Protein AF-A0A432WYL3-F1 (afdb_monomer_lite)

Foldseek 3Di:
DLVVLLVVLVVLLVCLQLLNLLLVLCVPQQVDDNVRSNCVSCVPDDPVCRVVLSVLLCVLSVVLNVCSPVDCLVVDPLSVVLSVQLSVLLSVLSSVLSSVLNNCVRDPDDRDPCSVVSSNVSSVVSNVVSNVRSVVSSVVVVVCCVPPVVD

Organism: NCBI:txid1048642

Sequence (151 aa):
M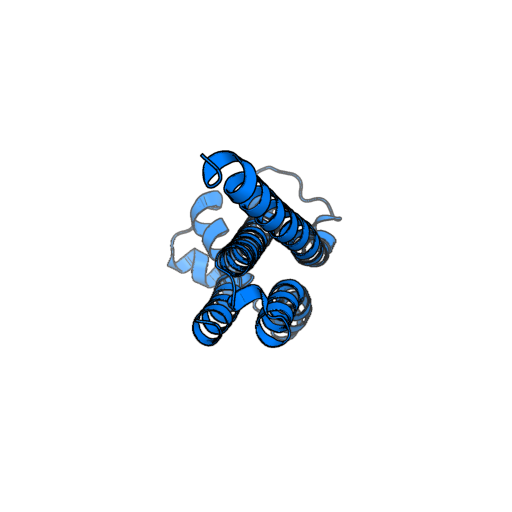KKAFIIICIASFILLYEDLNHFFVLLVVGGFEVEQATQTAFSNSSVDSALFIGAFRLIPFVLLISCAAYTRLFESLKGRFSLYISLLVSILVIFSGYWSITAPLYTAEQISSTSALSYIFVPIGALFLSVCAGVGSYLLFKVYERVFKRA

Secondary structure (DSSP, 8-state):
-HHHHHHHHHHHHHHT-HHHHHHHHHHHTS---HHHHHHHHHTT--HHHHHHHHHHHHHHHHHHHHHHHHSSGGGSHHHHHHHHHHHHHHHHHHHHHHHHHHGGGGSSS---TTHHHHHHHHHHHHHHHHHHHHHHHHHHHHHHHHHHS--

pLDDT: mean 86.42, std 9.34, range [44.16, 96.62]

Radius of gyration: 18.13 Å; chains: 1; bounding box: 48×36×47 Å

Structure (mmCIF, N/CA/C/O backbone):
data_AF-A0A432WYL3-F1
#
_entry.id   AF-A0A432WYL3-F1
#
loop_
_atom_site.group_PDB
_atom_site.id
_atom_site.type_symbol
_atom_site.label_atom_id
_atom_site.label_alt_id
_atom_site.label_comp_id
_atom_site.label_asym_id
_atom_site.label_entity_id
_atom_site.label_seq_id
_atom_site.pdbx_PDB_ins_code
_atom_site.Cartn_x
_atom_site.Cartn_y
_atom_site.Cartn_z
_atom_site.occupancy
_atom_site.B_iso_or_equiv
_atom_site.auth_seq_id
_atom_site.auth_comp_id
_atom_site.auth_asym_id
_atom_site.auth_atom_id
_atom_site.pdbx_PDB_model_num
ATOM 1 N N . MET A 1 1 ? -16.695 -8.593 9.019 1.00 74.12 1 MET A N 1
ATOM 2 C CA . MET A 1 1 ? -15.907 -7.383 8.680 1.00 74.12 1 MET A CA 1
ATOM 3 C C . MET A 1 1 ? -14.402 -7.566 8.842 1.00 74.12 1 MET A C 1
ATOM 5 O O . MET A 1 1 ? -13.719 -7.381 7.851 1.00 74.12 1 MET A O 1
ATOM 9 N N . LYS A 1 2 ? -13.875 -7.981 10.011 1.00 84.75 2 LYS A N 1
ATOM 10 C CA . LYS A 1 2 ? -12.422 -8.227 10.191 1.00 84.75 2 LYS A CA 1
ATOM 11 C C . LYS A 1 2 ? -11.823 -9.147 9.113 1.00 84.75 2 LYS A C 1
ATOM 13 O O . LYS A 1 2 ? -10.844 -8.785 8.481 1.00 84.75 2 LYS A O 1
ATOM 18 N N . LYS A 1 3 ? -12.475 -10.287 8.837 1.00 88.06 3 LYS A N 1
ATOM 19 C CA . LYS A 1 3 ? -12.069 -11.221 7.768 1.00 88.06 3 LYS A CA 1
ATOM 20 C C . LYS A 1 3 ? -12.022 -10.561 6.383 1.00 88.06 3 LYS A C 1
ATOM 22 O O . LYS A 1 3 ? -11.061 -10.761 5.660 1.00 88.06 3 LYS A O 1
ATOM 27 N N . ALA A 1 4 ? -13.022 -9.741 6.048 1.00 89.62 4 ALA A N 1
ATOM 28 C CA . ALA A 1 4 ? -13.062 -9.023 4.773 1.00 89.62 4 ALA A CA 1
ATOM 29 C C . ALA A 1 4 ? -11.902 -8.025 4.653 1.00 89.62 4 ALA A C 1
ATOM 31 O O . ALA A 1 4 ? -11.242 -7.998 3.628 1.00 89.62 4 ALA A O 1
ATOM 32 N N . PHE A 1 5 ? -11.593 -7.276 5.714 1.00 92.38 5 PHE A N 1
ATOM 33 C CA . PHE A 1 5 ? -10.434 -6.379 5.726 1.00 92.38 5 PHE A CA 1
ATOM 34 C C . PHE A 1 5 ? -9.114 -7.127 5.526 1.00 92.38 5 PHE A C 1
ATOM 36 O O . PHE A 1 5 ? -8.297 -6.699 4.724 1.00 92.38 5 PHE A O 1
ATOM 43 N N . ILE A 1 6 ? -8.929 -8.269 6.196 1.00 93.12 6 ILE A N 1
ATOM 44 C CA . ILE A 1 6 ? -7.735 -9.108 6.012 1.00 93.12 6 ILE A CA 1
ATOM 45 C C . ILE A 1 6 ? -7.627 -9.582 4.557 1.00 93.12 6 ILE A C 1
ATOM 47 O O . ILE A 1 6 ? -6.555 -9.484 3.969 1.00 93.12 6 ILE A O 1
ATOM 51 N N . ILE A 1 7 ? -8.735 -10.038 3.963 1.00 93.25 7 ILE A N 1
ATOM 52 C CA . ILE A 1 7 ? -8.777 -10.438 2.550 1.00 93.25 7 ILE A CA 1
ATOM 53 C C . ILE A 1 7 ? -8.406 -9.261 1.643 1.00 93.25 7 ILE A C 1
ATOM 55 O O . ILE A 1 7 ? -7.615 -9.447 0.727 1.00 93.25 7 ILE A O 1
ATOM 59 N N . ILE A 1 8 ? -8.914 -8.054 1.914 1.00 94.25 8 ILE A N 1
ATOM 60 C CA . ILE A 1 8 ? -8.560 -6.856 1.141 1.00 94.25 8 ILE A CA 1
ATOM 61 C C . ILE A 1 8 ? -7.068 -6.542 1.299 1.00 94.25 8 ILE A C 1
ATOM 63 O O . ILE A 1 8 ? -6.420 -6.292 0.297 1.00 94.25 8 ILE A O 1
ATOM 67 N N . CYS A 1 9 ? -6.487 -6.619 2.501 1.00 93.38 9 CYS A N 1
ATOM 68 C CA . CYS A 1 9 ? -5.044 -6.422 2.682 1.00 93.38 9 CYS A CA 1
ATOM 69 C C . CYS A 1 9 ? -4.215 -7.412 1.851 1.00 93.38 9 CYS A C 1
ATOM 71 O O . CYS A 1 9 ? -3.246 -7.007 1.214 1.00 93.38 9 CYS A O 1
ATOM 73 N N . ILE A 1 10 ? -4.602 -8.692 1.839 1.00 92.50 10 ILE A N 1
ATOM 74 C CA . ILE A 1 10 ? -3.926 -9.730 1.046 1.00 92.50 10 ILE A CA 1
ATOM 75 C C . ILE A 1 10 ? -4.092 -9.450 -0.451 1.00 92.50 10 ILE A C 1
ATOM 77 O O . ILE A 1 10 ? -3.114 -9.480 -1.191 1.00 92.50 10 ILE A O 1
ATOM 81 N N . ALA A 1 11 ? -5.309 -9.132 -0.898 1.00 92.50 11 ALA A N 1
ATOM 82 C CA . ALA A 1 11 ? -5.582 -8.798 -2.291 1.00 92.50 11 ALA A CA 1
ATOM 83 C C . ALA A 1 11 ? -4.784 -7.565 -2.739 1.00 92.50 11 ALA A C 1
ATOM 85 O O . ALA A 1 11 ? -4.161 -7.594 -3.792 1.00 92.50 11 ALA A O 1
ATOM 86 N N . SER A 1 12 ? -4.734 -6.513 -1.920 1.00 92.19 12 SER A N 1
ATOM 87 C CA . SER A 1 12 ? -3.941 -5.313 -2.184 1.00 92.19 12 SER A CA 1
ATOM 88 C C . SER A 1 12 ? -2.450 -5.616 -2.271 1.00 92.19 12 SER A C 1
ATOM 90 O O . SER A 1 12 ? -1.789 -5.098 -3.161 1.00 92.19 12 SER A O 1
ATOM 92 N N . PHE A 1 13 ? -1.921 -6.465 -1.388 1.00 90.38 13 PHE A N 1
ATOM 93 C CA . PHE A 1 13 ? -0.526 -6.896 -1.459 1.00 90.38 13 PHE A CA 1
ATOM 94 C C . PHE A 1 13 ? -0.217 -7.612 -2.784 1.00 90.38 13 PHE A C 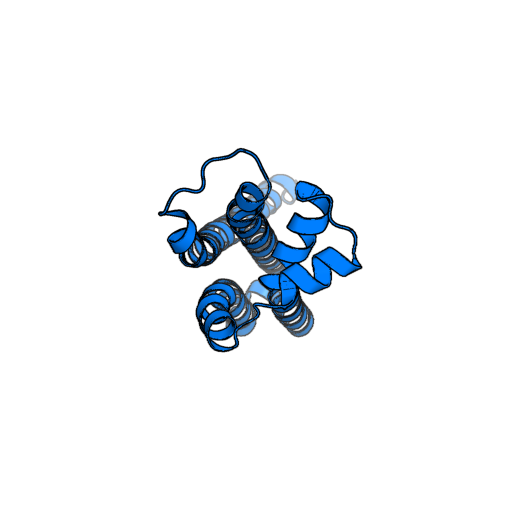1
ATOM 96 O O . PHE A 1 13 ? 0.779 -7.291 -3.425 1.00 90.38 13 PHE A O 1
ATOM 103 N N . ILE A 1 14 ? -1.095 -8.520 -3.225 1.00 87.94 14 ILE A N 1
ATOM 104 C CA . ILE A 1 14 ? -0.942 -9.243 -4.498 1.00 87.94 14 ILE A CA 1
ATOM 105 C C . ILE A 1 14 ? -1.061 -8.292 -5.697 1.00 87.94 14 ILE A C 1
ATOM 107 O O . ILE A 1 14 ? -0.281 -8.384 -6.636 1.00 87.94 14 ILE A O 1
ATOM 111 N N . LEU A 1 15 ? -2.022 -7.366 -5.679 1.00 86.25 15 LEU A N 1
ATOM 112 C CA . LEU A 1 15 ? -2.228 -6.409 -6.774 1.00 86.25 15 LEU A CA 1
ATOM 113 C C . LEU A 1 15 ? -1.084 -5.403 -6.898 1.00 86.25 15 LEU A C 1
ATOM 115 O O . LEU A 1 15 ? -0.778 -4.943 -7.993 1.00 86.25 15 LEU A O 1
ATOM 119 N N . LEU A 1 16 ? -0.437 -5.080 -5.783 1.00 85.06 16 LEU A N 1
ATOM 120 C CA . LEU A 1 16 ? 0.748 -4.233 -5.739 1.00 85.06 16 LEU A CA 1
ATOM 121 C C . LEU A 1 16 ? 2.025 -5.048 -5.924 1.00 85.06 16 LEU A C 1
ATOM 123 O O . LEU A 1 16 ? 3.059 -4.690 -5.364 1.00 85.06 16 LEU A O 1
ATOM 127 N N . TYR A 1 17 ? 1.968 -6.146 -6.675 1.00 83.19 17 TYR A N 1
ATOM 128 C CA . TYR A 1 17 ? 3.157 -6.870 -7.099 1.00 83.19 17 TYR A CA 1
ATOM 129 C C . TYR A 1 17 ? 3.992 -6.022 -8.070 1.00 83.19 17 TYR A C 1
ATOM 131 O O . TYR A 1 17 ? 3.483 -5.122 -8.737 1.00 83.19 17 TYR A O 1
ATOM 139 N N . GLU A 1 18 ? 5.307 -6.227 -8.077 1.00 77.50 18 GLU A N 1
ATOM 140 C CA . GLU A 1 18 ? 6.257 -5.343 -8.767 1.00 77.50 18 GLU A CA 1
ATOM 141 C C . GLU A 1 18 ? 6.037 -5.340 -10.266 1.00 77.50 18 GLU A C 1
ATOM 143 O O . GLU A 1 18 ? 5.802 -4.278 -10.842 1.00 77.50 18 GLU A O 1
ATOM 148 N N . ASP A 1 19 ? 5.970 -6.535 -10.835 1.00 82.44 19 ASP A N 1
ATOM 149 C CA . ASP A 1 19 ? 5.775 -6.747 -12.260 1.00 82.44 19 ASP A CA 1
ATOM 150 C C . ASP A 1 19 ? 4.417 -6.197 -12.727 1.00 82.44 19 ASP A C 1
ATOM 152 O O . ASP A 1 19 ? 4.304 -5.686 -13.836 1.00 82.44 19 ASP A O 1
ATOM 156 N N . LEU A 1 20 ? 3.388 -6.200 -11.865 1.00 84.69 20 LEU A N 1
ATOM 157 C CA . LEU A 1 20 ? 2.098 -5.573 -12.182 1.00 84.69 20 LEU A CA 1
ATOM 158 C C . LEU A 1 20 ? 2.212 -4.051 -12.282 1.00 84.69 20 LEU A C 1
ATOM 160 O O . LEU A 1 20 ? 1.639 -3.451 -13.189 1.00 84.69 20 LEU A O 1
ATOM 164 N N . ASN A 1 21 ? 2.951 -3.410 -11.375 1.00 86.50 21 ASN A N 1
ATOM 165 C CA . ASN A 1 21 ? 3.156 -1.967 -11.459 1.00 86.50 21 ASN A CA 1
ATOM 166 C C . ASN A 1 21 ? 4.016 -1.600 -12.677 1.00 86.50 21 ASN A C 1
ATOM 168 O O . ASN A 1 21 ? 3.688 -0.679 -13.421 1.00 86.50 21 ASN A O 1
ATOM 172 N N . HIS A 1 22 ? 5.072 -2.377 -12.929 1.00 87.38 22 HIS A N 1
ATOM 173 C CA . HIS A 1 22 ? 5.928 -2.212 -14.102 1.00 87.38 22 HIS A CA 1
ATOM 174 C C . HIS A 1 22 ? 5.149 -2.396 -15.411 1.00 87.38 22 HIS A C 1
ATOM 176 O O . HIS A 1 22 ? 5.293 -1.594 -16.332 1.00 87.38 22 HIS A O 1
ATOM 182 N N . PHE A 1 23 ? 4.247 -3.376 -15.460 1.00 88.88 23 PHE A N 1
ATOM 183 C CA . PHE A 1 23 ? 3.322 -3.581 -16.571 1.00 88.88 23 PHE A CA 1
ATOM 184 C C . PHE A 1 23 ? 2.455 -2.342 -16.840 1.00 88.88 23 PHE A C 1
ATOM 186 O O . PHE A 1 23 ? 2.363 -1.898 -17.985 1.00 88.88 23 PHE A O 1
ATOM 193 N N . PHE A 1 24 ? 1.863 -1.730 -15.807 1.00 88.88 24 PHE A N 1
ATOM 194 C CA . PHE A 1 24 ? 1.084 -0.501 -15.997 1.00 88.88 24 PHE A CA 1
ATOM 195 C C . PHE A 1 24 ? 1.940 0.673 -16.483 1.00 88.88 24 PHE A C 1
ATOM 197 O O . PHE A 1 24 ? 1.486 1.446 -17.325 1.00 88.88 24 PHE A O 1
ATOM 204 N N . VAL A 1 25 ? 3.177 0.795 -16.002 1.00 88.50 25 VAL A N 1
ATOM 205 C CA . VAL A 1 25 ? 4.113 1.821 -16.480 1.00 88.50 25 VAL A CA 1
ATOM 206 C C . VAL A 1 25 ? 4.455 1.620 -17.956 1.00 88.50 25 VAL A C 1
ATOM 208 O O . VAL A 1 25 ? 4.432 2.584 -18.717 1.00 88.50 25 VAL A O 1
ATOM 211 N N . LEU A 1 26 ? 4.710 0.387 -18.392 1.00 89.06 26 LEU A N 1
ATOM 212 C CA . LEU A 1 26 ? 4.976 0.068 -19.798 1.00 89.06 26 LEU A CA 1
ATOM 213 C C . LEU A 1 26 ? 3.806 0.451 -20.712 1.00 89.06 26 LEU A C 1
ATOM 215 O O . LEU A 1 26 ? 4.029 1.024 -21.778 1.00 89.06 26 LEU A O 1
ATOM 219 N N . LEU A 1 27 ? 2.570 0.194 -20.278 1.00 90.88 27 LEU A N 1
ATOM 220 C CA . LEU A 1 27 ? 1.370 0.568 -21.030 1.00 90.88 27 LEU A CA 1
ATOM 221 C C . LEU A 1 27 ? 1.158 2.086 -21.094 1.00 90.88 27 LEU A C 1
ATOM 223 O O . LEU A 1 27 ? 0.866 2.629 -22.155 1.00 90.88 27 LEU A O 1
ATOM 227 N N . VAL A 1 28 ? 1.259 2.772 -19.952 1.00 89.88 28 VAL A N 1
ATOM 228 C CA . VAL A 1 28 ? 0.843 4.180 -19.827 1.00 89.88 28 VAL A CA 1
ATOM 229 C C . VAL A 1 28 ? 1.960 5.151 -20.197 1.00 89.88 28 VAL A C 1
ATOM 231 O O . VAL A 1 28 ? 1.696 6.175 -20.819 1.00 89.88 28 VAL A O 1
ATOM 234 N N . VAL A 1 29 ? 3.193 4.856 -19.787 1.00 88.38 29 VAL A N 1
ATOM 235 C CA . VAL A 1 29 ? 4.363 5.725 -19.986 1.00 88.38 29 VAL A CA 1
ATOM 236 C C . VAL A 1 29 ? 5.191 5.244 -21.167 1.00 88.38 29 VAL A C 1
ATOM 238 O O . VAL A 1 29 ? 5.575 6.045 -22.011 1.00 88.38 29 VAL A O 1
ATOM 241 N N . GLY A 1 30 ? 5.449 3.937 -21.244 1.00 82.06 30 GLY A N 1
ATOM 242 C CA . GLY A 1 30 ? 6.278 3.361 -22.302 1.00 82.06 30 GLY A CA 1
ATOM 243 C C . GLY A 1 30 ? 5.593 3.279 -23.671 1.00 82.06 30 GLY A C 1
ATOM 244 O O . GLY A 1 30 ? 6.284 3.122 -24.672 1.00 82.06 30 GLY A O 1
ATOM 245 N N . GLY A 1 31 ? 4.258 3.361 -23.731 1.00 87.56 31 GLY A N 1
ATOM 246 C CA . GLY A 1 31 ? 3.491 3.235 -24.976 1.00 87.56 31 GLY A CA 1
ATOM 247 C C . GLY A 1 31 ? 3.530 1.835 -25.601 1.00 87.56 31 GLY A C 1
ATOM 248 O O . GLY A 1 31 ? 3.321 1.701 -26.805 1.00 87.56 31 GLY A O 1
ATOM 249 N N . PHE A 1 32 ? 3.822 0.801 -24.807 1.00 88.00 32 PHE A N 1
ATOM 250 C CA . PHE A 1 32 ? 3.906 -0.582 -25.277 1.00 88.00 32 PHE A CA 1
ATOM 251 C C . PHE A 1 32 ? 2.508 -1.146 -25.545 1.00 88.00 32 PHE A C 1
ATOM 253 O O . PHE A 1 32 ? 1.555 -0.869 -24.813 1.00 88.00 32 PHE A O 1
ATOM 260 N N . GLU A 1 33 ? 2.393 -2.010 -26.553 1.00 91.25 33 GLU A N 1
ATOM 261 C CA . GLU A 1 33 ? 1.201 -2.844 -26.713 1.00 91.25 33 GLU A CA 1
ATOM 262 C C . GLU A 1 33 ? 1.111 -3.881 -25.586 1.00 91.25 33 GLU A C 1
ATOM 264 O O . GLU A 1 33 ? 2.122 -4.277 -25.005 1.00 91.25 33 GLU A O 1
ATOM 269 N N . VAL A 1 34 ? -0.102 -4.361 -25.290 1.00 89.12 34 VAL A N 1
ATOM 270 C CA . VAL A 1 34 ? -0.364 -5.272 -24.159 1.00 89.12 34 VAL A CA 1
ATOM 271 C C . VAL A 1 34 ? 0.543 -6.500 -24.178 1.00 89.12 34 VAL A C 1
ATOM 273 O O . VAL A 1 34 ? 1.130 -6.836 -23.153 1.00 89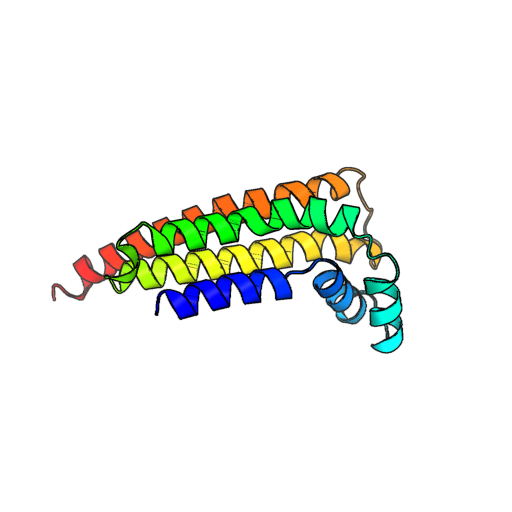.12 34 VAL A O 1
ATOM 276 N N . GLU A 1 35 ? 0.710 -7.134 -25.338 1.00 90.62 35 GLU A N 1
ATOM 277 C CA . GLU A 1 35 ? 1.546 -8.328 -25.477 1.00 90.62 35 GLU A CA 1
ATOM 278 C C . GLU A 1 35 ? 3.025 -8.033 -25.182 1.00 90.62 35 GLU A C 1
ATOM 280 O O . GLU A 1 35 ? 3.677 -8.761 -24.429 1.00 90.62 35 GLU A O 1
ATOM 285 N N . GLN A 1 36 ? 3.533 -6.912 -25.697 1.00 87.50 36 GLN A N 1
ATOM 286 C CA . GLN A 1 36 ? 4.912 -6.475 -25.482 1.00 87.50 36 GLN A CA 1
ATOM 287 C C . GLN A 1 36 ? 5.153 -6.062 -24.024 1.00 87.50 36 GLN A C 1
ATOM 289 O O . GLN A 1 36 ? 6.193 -6.390 -23.447 1.00 87.50 36 GLN A O 1
ATOM 294 N N . ALA A 1 37 ? 4.184 -5.384 -23.403 1.00 86.88 37 ALA A N 1
ATOM 295 C CA . ALA A 1 37 ? 4.235 -4.994 -22.000 1.00 86.88 37 ALA A CA 1
ATOM 296 C C . ALA A 1 37 ? 4.237 -6.222 -21.080 1.00 86.88 37 ALA A C 1
ATOM 298 O O . ALA A 1 37 ? 5.013 -6.268 -20.129 1.00 86.88 37 ALA A O 1
ATOM 299 N N . THR A 1 38 ? 3.421 -7.242 -21.370 1.00 87.38 38 THR A N 1
ATOM 300 C CA . THR A 1 38 ? 3.418 -8.494 -20.602 1.00 87.38 38 THR A CA 1
ATOM 301 C C . THR A 1 38 ? 4.750 -9.225 -20.732 1.00 87.38 38 THR A C 1
ATOM 303 O O . THR A 1 38 ? 5.322 -9.632 -19.724 1.00 87.38 38 THR A O 1
ATOM 306 N N . GLN A 1 39 ? 5.290 -9.364 -21.943 1.00 88.12 39 GLN A N 1
ATOM 307 C CA . GLN A 1 39 ? 6.590 -10.014 -22.110 1.00 88.12 39 GLN A CA 1
ATOM 308 C C . GLN A 1 39 ? 7.687 -9.260 -21.352 1.00 88.12 39 GLN A C 1
ATOM 310 O O . GLN A 1 39 ? 8.439 -9.875 -20.609 1.00 88.12 39 GLN A O 1
ATOM 315 N N . THR A 1 40 ? 7.725 -7.933 -21.462 1.00 85.38 40 THR A N 1
ATOM 316 C CA . THR A 1 40 ? 8.789 -7.116 -20.861 1.00 85.38 40 THR A CA 1
ATOM 317 C C . THR A 1 40 ? 8.694 -7.034 -19.334 1.00 85.38 40 THR A C 1
ATOM 319 O O . THR A 1 40 ? 9.719 -7.092 -18.659 1.00 85.38 40 THR A O 1
ATOM 322 N N . ALA A 1 41 ? 7.487 -6.914 -18.773 1.00 84.69 41 ALA A N 1
ATOM 323 C CA . ALA A 1 41 ? 7.294 -6.798 -17.326 1.00 84.69 41 ALA A CA 1
ATOM 324 C C . ALA A 1 41 ? 7.584 -8.110 -16.583 1.00 84.69 41 ALA A C 1
ATOM 326 O O . ALA A 1 41 ? 8.094 -8.089 -15.468 1.00 84.69 41 ALA A O 1
ATOM 327 N N . PHE A 1 42 ? 7.261 -9.255 -17.191 1.00 84.81 42 PHE A N 1
ATOM 328 C CA . PHE A 1 42 ? 7.318 -10.551 -16.513 1.00 84.81 42 PHE A CA 1
ATOM 329 C C . PHE A 1 42 ? 8.503 -11.433 -16.950 1.00 84.81 42 PHE A C 1
ATOM 331 O O . PHE A 1 42 ? 8.766 -12.441 -16.294 1.00 84.81 42 PHE A O 1
ATOM 338 N N . SER A 1 43 ? 9.260 -11.084 -18.004 1.00 81.31 43 SER A N 1
ATOM 339 C CA . SER A 1 43 ? 10.384 -11.911 -18.491 1.00 81.31 43 SER A CA 1
ATOM 340 C C . SER A 1 43 ? 11.545 -12.028 -17.507 1.00 81.31 43 SER A C 1
ATOM 342 O O . SER A 1 43 ? 12.240 -13.040 -17.501 1.00 81.31 43 SER A O 1
ATOM 344 N N . ASN A 1 44 ? 11.766 -10.996 -16.689 1.00 69.88 44 ASN A N 1
ATOM 345 C CA . ASN A 1 44 ? 12.875 -10.927 -15.733 1.00 69.88 44 ASN A CA 1
ATOM 346 C C . ASN A 1 44 ? 12.428 -11.203 -14.291 1.00 69.88 44 ASN A C 1
ATOM 348 O O . ASN A 1 44 ? 13.162 -10.892 -13.351 1.00 69.88 44 ASN A O 1
ATOM 352 N N . SER A 1 45 ? 11.233 -11.776 -14.106 1.00 72.25 45 SER A N 1
ATOM 353 C CA . SER A 1 45 ? 10.718 -12.107 -12.780 1.00 72.25 45 SER A CA 1
ATOM 354 C C . SER A 1 45 ? 11.609 -13.175 -12.141 1.00 72.25 45 SER A C 1
ATOM 356 O O . SER A 1 45 ? 11.609 -14.343 -12.533 1.00 72.25 45 SER A O 1
ATOM 358 N N . SER A 1 46 ? 12.421 -12.759 -11.170 1.00 78.81 46 SER A N 1
ATOM 359 C CA . SER A 1 46 ? 13.256 -13.655 -10.375 1.00 78.81 46 SER A CA 1
ATOM 360 C C . SER A 1 46 ? 12.574 -13.929 -9.046 1.00 78.81 46 SER A C 1
ATOM 362 O O . SER A 1 46 ? 12.221 -12.997 -8.321 1.00 78.81 46 SER A O 1
ATOM 364 N N . VAL A 1 47 ? 12.446 -15.211 -8.697 1.00 76.75 47 VAL A N 1
ATOM 365 C CA . VAL A 1 47 ? 11.866 -15.652 -7.420 1.00 76.75 47 VAL A CA 1
ATOM 366 C C . VAL A 1 47 ? 12.613 -15.032 -6.235 1.00 76.75 47 VAL A C 1
ATOM 368 O O . VAL A 1 47 ? 11.980 -14.591 -5.279 1.00 76.75 47 VAL A O 1
ATOM 371 N N . ASP A 1 48 ? 13.940 -14.920 -6.315 1.00 76.81 48 ASP A N 1
ATOM 372 C CA . ASP A 1 48 ? 14.756 -14.361 -5.234 1.00 76.81 48 ASP A CA 1
ATOM 373 C C . ASP A 1 48 ? 14.481 -12.865 -5.025 1.00 76.81 48 ASP A C 1
ATOM 375 O O . ASP A 1 48 ? 14.297 -12.412 -3.892 1.00 76.81 48 ASP A O 1
ATOM 379 N N . SER A 1 49 ? 14.386 -12.100 -6.118 1.00 70.81 49 SER A N 1
ATOM 380 C CA . SER A 1 49 ? 14.070 -10.664 -6.066 1.00 70.81 49 SER A CA 1
ATOM 381 C C . SER A 1 49 ? 12.635 -10.435 -5.587 1.00 70.81 49 SER A C 1
ATOM 383 O O . SER A 1 49 ? 12.386 -9.590 -4.725 1.00 70.81 49 SER A O 1
ATOM 385 N N . ALA A 1 50 ? 11.700 -11.259 -6.066 1.00 76.00 50 ALA A N 1
ATOM 386 C CA . ALA A 1 50 ? 10.300 -11.227 -5.668 1.00 76.00 50 ALA A CA 1
ATOM 387 C C . ALA A 1 50 ? 10.118 -11.513 -4.171 1.00 76.00 50 ALA A C 1
ATOM 389 O O . ALA A 1 50 ? 9.344 -10.828 -3.503 1.00 76.00 50 ALA A O 1
ATOM 390 N N . LEU A 1 51 ? 10.846 -12.489 -3.618 1.00 81.19 51 LEU A N 1
ATOM 391 C CA . LEU A 1 51 ? 10.802 -12.798 -2.189 1.00 81.19 51 LEU A CA 1
ATOM 392 C C . LEU A 1 51 ? 11.455 -11.697 -1.351 1.00 81.19 51 LEU A C 1
ATOM 394 O O . LEU A 1 51 ? 10.892 -11.298 -0.331 1.00 81.19 51 LEU A O 1
ATOM 398 N N . PHE A 1 52 ? 12.608 -11.178 -1.780 1.00 80.88 52 PHE A N 1
ATOM 399 C CA . PHE A 1 52 ? 13.323 -10.140 -1.042 1.00 80.88 52 PHE A CA 1
ATOM 400 C C . PHE A 1 52 ? 12.548 -8.816 -1.013 1.00 80.88 52 PHE A C 1
ATOM 402 O O . PHE A 1 52 ? 12.240 -8.304 0.064 1.00 80.88 52 PHE A O 1
ATOM 409 N N . ILE A 1 53 ? 12.163 -8.280 -2.175 1.00 79.00 53 ILE A N 1
ATOM 410 C CA . ILE A 1 53 ? 11.401 -7.024 -2.267 1.00 79.00 53 ILE A CA 1
ATOM 411 C C . ILE A 1 53 ? 9.977 -7.224 -1.733 1.00 79.00 53 ILE A C 1
ATOM 413 O O . ILE A 1 53 ? 9.448 -6.375 -1.004 1.00 79.00 53 ILE A O 1
ATOM 417 N N . GLY A 1 54 ? 9.370 -8.379 -2.018 1.00 83.06 54 GLY A N 1
ATOM 418 C CA . GLY A 1 54 ? 8.057 -8.762 -1.507 1.00 83.06 54 GLY A CA 1
ATOM 419 C C . GLY A 1 54 ? 7.997 -8.792 0.020 1.00 83.06 54 GLY A C 1
ATOM 420 O O . GLY A 1 54 ? 7.010 -8.327 0.590 1.00 83.06 54 GLY A O 1
ATOM 421 N N . ALA A 1 55 ? 9.059 -9.240 0.699 1.00 85.50 55 ALA A N 1
ATOM 422 C CA . ALA A 1 55 ? 9.125 -9.235 2.159 1.00 85.50 55 ALA A CA 1
ATOM 423 C C . ALA A 1 55 ? 9.025 -7.816 2.743 1.00 85.50 55 ALA A C 1
ATOM 425 O O . ALA A 1 55 ? 8.277 -7.605 3.698 1.00 85.50 55 ALA A O 1
ATOM 426 N N . PHE A 1 56 ? 9.699 -6.824 2.147 1.00 86.25 56 PHE A N 1
ATOM 427 C CA . PHE A 1 56 ? 9.585 -5.428 2.588 1.00 86.25 56 PHE A CA 1
ATOM 428 C C . PHE A 1 56 ? 8.202 -4.844 2.296 1.00 86.25 56 PHE A C 1
ATOM 430 O O . PHE A 1 56 ? 7.609 -4.195 3.160 1.00 86.25 56 PHE A O 1
ATOM 437 N N . ARG A 1 57 ? 7.645 -5.119 1.110 1.00 87.06 57 ARG A N 1
ATOM 438 C CA . ARG A 1 57 ? 6.284 -4.697 0.732 1.00 87.06 57 ARG A CA 1
ATOM 439 C C . ARG A 1 57 ? 5.203 -5.274 1.628 1.00 87.06 57 ARG A C 1
ATOM 441 O O . ARG A 1 57 ? 4.157 -4.653 1.782 1.00 87.06 57 ARG A O 1
ATOM 448 N N . LEU A 1 58 ? 5.441 -6.444 2.208 1.00 91.06 58 LEU A N 1
ATOM 449 C CA . LEU A 1 58 ? 4.493 -7.117 3.083 1.00 91.06 58 LEU A CA 1
ATOM 450 C C . LEU A 1 58 ? 4.364 -6.423 4.454 1.00 91.06 58 LEU A C 1
ATOM 452 O O . LEU A 1 58 ? 3.304 -6.506 5.081 1.00 91.06 58 LEU A O 1
ATOM 456 N N . ILE A 1 59 ? 5.400 -5.702 4.907 1.00 91.38 59 ILE A N 1
ATOM 457 C CA . ILE A 1 59 ? 5.477 -5.101 6.252 1.00 91.38 59 ILE A CA 1
ATOM 458 C C . ILE A 1 59 ? 4.252 -4.226 6.587 1.00 91.38 59 ILE A C 1
ATOM 460 O O . ILE A 1 59 ? 3.631 -4.473 7.629 1.00 91.38 59 ILE A O 1
ATOM 464 N N . PRO A 1 60 ? 3.833 -3.248 5.751 1.00 91.31 60 PRO A N 1
ATOM 465 C CA . PRO A 1 60 ? 2.679 -2.404 6.064 1.00 91.31 60 PRO A CA 1
ATOM 466 C C . PRO A 1 60 ? 1.383 -3.209 6.216 1.00 91.31 60 PRO A C 1
ATOM 468 O O . PRO A 1 60 ? 0.585 -2.945 7.116 1.00 91.31 60 PRO A O 1
ATOM 471 N N . PHE A 1 61 ? 1.188 -4.240 5.389 1.00 94.00 61 PHE A N 1
ATOM 472 C CA . PHE A 1 61 ? -0.020 -5.066 5.415 1.00 94.00 61 PHE A CA 1
ATOM 473 C C . PHE A 1 61 ? -0.056 -5.999 6.622 1.00 94.00 61 PHE A C 1
ATOM 475 O O . PHE A 1 61 ? -1.099 -6.115 7.263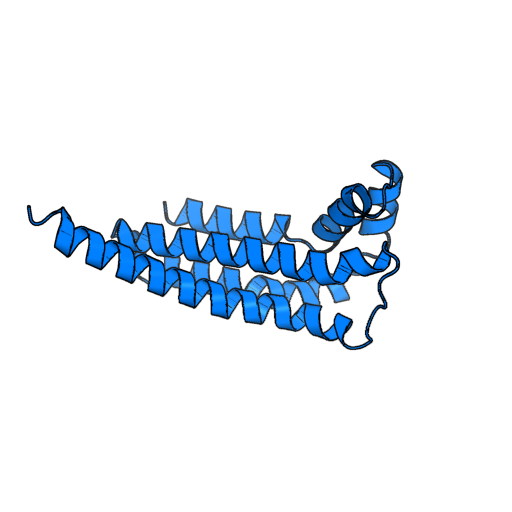 1.00 94.00 61 PHE A O 1
ATOM 482 N N . VAL A 1 62 ? 1.069 -6.624 6.981 1.00 93.56 62 VAL A N 1
ATOM 483 C CA . VAL A 1 62 ? 1.156 -7.485 8.173 1.00 93.56 62 VAL A CA 1
ATOM 484 C C . VAL A 1 62 ? 0.892 -6.686 9.440 1.00 93.56 62 VAL A C 1
ATOM 486 O O . VAL A 1 62 ? 0.154 -7.151 10.311 1.00 93.56 62 VAL A O 1
ATOM 489 N N . LEU A 1 63 ? 1.418 -5.464 9.535 1.00 93.25 63 LEU A N 1
ATOM 490 C CA . LEU A 1 63 ? 1.144 -4.590 10.673 1.00 93.25 63 LEU A CA 1
ATOM 491 C C . LEU A 1 63 ? -0.327 -4.157 10.716 1.00 93.25 63 LEU A C 1
ATOM 493 O O . LEU A 1 63 ? -0.938 -4.210 11.783 1.00 93.25 63 LEU A O 1
ATOM 497 N N . LEU A 1 64 ? -0.942 -3.827 9.575 1.00 93.50 64 LEU A N 1
ATOM 498 C CA . LEU A 1 64 ? -2.377 -3.521 9.513 1.00 93.50 64 LEU A CA 1
ATOM 499 C C . LEU A 1 64 ? -3.256 -4.715 9.899 1.00 93.50 64 LEU A C 1
ATOM 501 O O . LEU A 1 64 ? -4.216 -4.554 10.656 1.00 93.50 64 LEU A O 1
ATOM 505 N N . ILE A 1 65 ? -2.924 -5.915 9.419 1.00 93.56 65 ILE A N 1
ATOM 506 C CA . ILE A 1 65 ? -3.613 -7.160 9.778 1.00 93.56 65 ILE A CA 1
ATOM 507 C C . ILE A 1 65 ? -3.459 -7.431 11.277 1.00 93.56 65 ILE A C 1
ATOM 509 O O . ILE A 1 65 ? -4.450 -7.723 11.945 1.00 93.56 65 ILE A O 1
ATOM 513 N N . SER A 1 66 ? -2.254 -7.266 11.824 1.00 92.56 66 SER A N 1
ATOM 514 C CA . SER A 1 66 ? -1.978 -7.437 13.255 1.00 92.56 66 SER A CA 1
ATOM 515 C C . SER A 1 66 ? -2.786 -6.445 14.093 1.00 92.56 66 SER A C 1
ATOM 517 O O . SER A 1 66 ? -3.476 -6.842 15.032 1.00 92.56 66 SER A O 1
ATOM 519 N N . CYS A 1 67 ? -2.810 -5.168 13.706 1.00 90.94 67 CYS A N 1
ATOM 520 C CA . CYS A 1 67 ? -3.655 -4.157 14.336 1.00 90.94 67 CYS A CA 1
ATOM 521 C C . CYS A 1 67 ? -5.139 -4.545 14.276 1.00 90.94 67 CYS A C 1
ATOM 523 O O . CYS A 1 67 ? -5.838 -4.478 15.287 1.00 90.94 67 CYS A O 1
ATOM 525 N N . ALA A 1 68 ? -5.639 -5.001 13.129 1.00 89.94 68 ALA A N 1
ATOM 526 C CA . ALA A 1 68 ? -7.028 -5.433 12.976 1.00 89.94 68 ALA A CA 1
ATOM 527 C C . ALA A 1 68 ? -7.382 -6.675 13.822 1.00 89.94 68 ALA A C 1
ATOM 529 O O . ALA A 1 68 ? -8.511 -6.786 14.323 1.00 89.94 68 ALA A O 1
ATOM 530 N N . ALA A 1 69 ? -6.437 -7.605 13.969 1.00 89.31 69 ALA A N 1
ATOM 531 C CA . ALA A 1 69 ? -6.605 -8.854 14.701 1.00 89.31 69 ALA A CA 1
ATOM 532 C C . ALA A 1 69 ? -6.570 -8.635 16.219 1.00 89.31 69 ALA A C 1
ATOM 534 O O . ALA A 1 69 ? -7.518 -9.025 16.906 1.00 89.31 69 ALA A O 1
ATOM 535 N N . TYR A 1 70 ? -5.532 -7.961 16.721 1.00 90.62 70 TYR A N 1
ATOM 536 C CA . TYR A 1 70 ? -5.238 -7.857 18.154 1.00 90.62 70 TYR A CA 1
ATOM 537 C C . TYR A 1 70 ? -5.871 -6.647 18.846 1.00 90.62 70 TYR A C 1
ATOM 539 O O . TYR A 1 70 ? -5.970 -6.631 20.071 1.00 90.62 70 TYR A O 1
ATOM 547 N N . THR A 1 71 ? -6.346 -5.642 18.104 1.00 89.25 71 THR A N 1
ATOM 548 C CA . THR A 1 71 ? -7.014 -4.477 18.704 1.00 89.25 71 THR A CA 1
ATOM 549 C C . THR A 1 71 ? -8.539 -4.533 18.573 1.00 89.25 71 THR A C 1
ATOM 551 O O . THR A 1 71 ? -9.126 -5.245 17.746 1.00 89.25 71 THR A O 1
ATOM 554 N N . ARG A 1 72 ? -9.207 -3.703 19.382 1.00 88.75 72 ARG A N 1
ATOM 555 C CA . ARG A 1 72 ? -10.658 -3.466 19.322 1.00 88.75 72 ARG A CA 1
ATOM 556 C C . ARG A 1 72 ? -11.049 -2.350 18.345 1.00 88.75 72 ARG A C 1
ATOM 558 O O . ARG A 1 72 ? -12.193 -1.910 18.347 1.00 88.75 72 ARG A O 1
ATOM 565 N N . LEU A 1 73 ? -10.144 -1.896 17.467 1.00 87.19 73 LEU A N 1
ATOM 566 C CA . LEU A 1 73 ? -10.431 -0.814 16.508 1.00 87.19 73 LEU A CA 1
ATOM 567 C C . LEU A 1 73 ? -11.668 -1.112 15.645 1.00 87.19 73 LEU A C 1
ATOM 569 O O . LEU A 1 73 ? -12.500 -0.234 15.425 1.00 87.19 73 LEU A O 1
ATOM 573 N N . PHE A 1 74 ? -11.854 -2.373 15.251 1.00 88.00 74 PHE A N 1
ATOM 574 C CA . PHE A 1 74 ? -13.014 -2.829 14.480 1.00 88.00 74 PHE A CA 1
ATOM 575 C C . PHE A 1 74 ? -14.352 -2.822 15.236 1.00 88.00 74 PHE A C 1
ATOM 577 O O . PHE A 1 74 ? -15.394 -3.004 14.603 1.00 88.00 74 PHE A O 1
ATOM 584 N N . GLU A 1 75 ? -14.369 -2.637 16.555 1.00 87.81 75 GLU A N 1
ATOM 585 C CA . GLU A 1 75 ? -15.615 -2.528 17.330 1.00 87.81 75 GLU A CA 1
ATOM 586 C C . GLU A 1 75 ? -16.241 -1.134 17.200 1.00 87.81 75 GLU A C 1
ATOM 588 O O . GLU A 1 75 ? -17.446 -0.981 17.365 1.00 87.81 75 GLU A O 1
ATOM 593 N N . SER A 1 76 ? -15.451 -0.126 16.814 1.00 89.50 76 SER A N 1
ATOM 594 C CA . SER A 1 76 ? -15.914 1.253 16.643 1.00 89.50 76 SER A CA 1
ATOM 595 C C . SER A 1 76 ? -15.918 1.681 15.173 1.00 89.50 76 SER A C 1
ATOM 597 O O . SER A 1 76 ? -15.026 1.314 14.409 1.00 89.50 76 SER A O 1
ATOM 599 N N . LEU A 1 77 ? -16.891 2.507 14.771 1.00 88.25 77 LEU A N 1
ATOM 600 C CA . LEU A 1 77 ? -16.966 3.047 13.405 1.00 88.25 77 LEU A CA 1
ATOM 601 C C . LEU A 1 77 ? -15.695 3.837 13.039 1.00 88.25 77 LEU A C 1
ATOM 603 O O . LEU A 1 77 ? -15.096 3.598 11.995 1.00 88.25 77 LEU A O 1
ATOM 607 N N . LYS A 1 78 ? -15.235 4.711 13.942 1.00 91.50 78 LYS A N 1
ATOM 608 C CA . LYS A 1 78 ? -13.999 5.495 13.782 1.00 91.50 78 LYS A CA 1
ATOM 609 C C . LYS A 1 78 ? -12.742 4.635 13.647 1.00 91.50 78 LYS A C 1
ATOM 611 O O . LYS A 1 78 ? -11.867 4.959 12.854 1.00 91.50 78 LYS A O 1
ATOM 616 N N . GLY A 1 79 ? -12.650 3.529 14.389 1.00 92.44 79 GLY A N 1
ATOM 617 C CA . GLY A 1 79 ? -11.515 2.615 14.289 1.00 92.44 79 GLY A CA 1
ATOM 618 C C . GLY A 1 79 ? -11.529 1.822 12.983 1.00 92.44 79 GLY A C 1
ATOM 619 O O . GLY A 1 79 ? -10.480 1.651 12.373 1.00 92.44 79 GLY A O 1
ATOM 620 N N . ARG A 1 80 ? -12.711 1.423 12.486 1.00 92.81 80 ARG A N 1
ATOM 621 C CA . ARG A 1 80 ? -12.848 0.856 11.131 1.00 92.81 80 ARG A CA 1
ATOM 622 C C . ARG A 1 80 ? -12.397 1.852 10.070 1.00 92.81 80 ARG A C 1
ATOM 624 O O . ARG A 1 80 ? -11.594 1.494 9.219 1.00 92.81 80 ARG A O 1
ATOM 631 N N . PHE A 1 81 ? -12.898 3.084 10.142 1.00 92.19 81 PHE A N 1
ATOM 632 C CA . PHE A 1 81 ? -12.549 4.144 9.200 1.00 92.19 81 PHE A CA 1
ATOM 633 C C . PHE A 1 81 ? -11.037 4.393 9.180 1.00 92.19 81 PHE A C 1
ATOM 635 O O . PHE A 1 81 ? -10.426 4.368 8.119 1.00 92.19 81 PHE A O 1
ATOM 642 N N . SER A 1 82 ? -10.426 4.507 10.360 1.00 95.00 82 SER A N 1
ATOM 643 C CA . SER A 1 82 ? -8.979 4.654 10.529 1.00 95.00 82 SER A CA 1
ATOM 644 C C . SER A 1 82 ? -8.177 3.540 9.847 1.00 95.00 82 SER A C 1
ATOM 646 O O . SER A 1 82 ? -7.267 3.834 9.078 1.00 95.00 82 SER A O 1
ATOM 648 N N . LEU A 1 83 ? -8.560 2.271 10.038 1.00 95.06 83 LEU A N 1
ATOM 649 C CA . LEU A 1 83 ? -7.876 1.134 9.411 1.00 95.06 83 LEU A CA 1
ATOM 650 C C . LEU A 1 83 ? -7.995 1.131 7.881 1.00 95.06 83 LEU A C 1
ATOM 652 O O . LEU A 1 83 ? -7.018 0.830 7.197 1.00 95.06 83 LEU A O 1
ATOM 656 N N . TYR A 1 84 ? -9.162 1.484 7.333 1.00 95.31 84 TYR A N 1
ATOM 657 C CA . TYR A 1 84 ? -9.338 1.593 5.881 1.00 95.31 84 TYR A CA 1
ATOM 658 C C . TYR A 1 84 ? -8.559 2.768 5.284 1.00 95.31 84 TYR A C 1
ATOM 660 O O . TYR A 1 84 ? -7.986 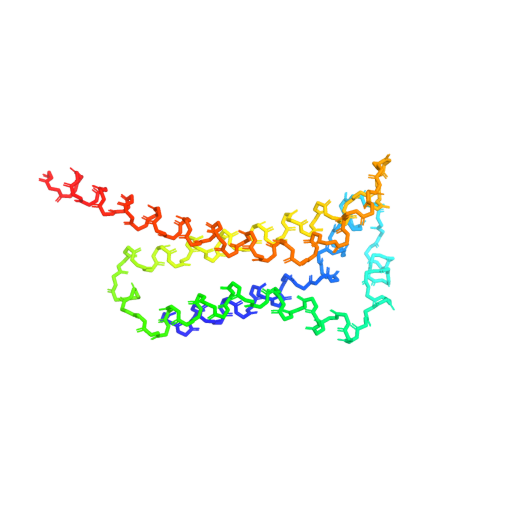2.617 4.209 1.00 95.31 84 TYR A O 1
ATOM 668 N N . ILE A 1 85 ? -8.488 3.907 5.979 1.00 96.19 85 ILE A N 1
ATOM 669 C CA . ILE A 1 85 ? -7.668 5.045 5.547 1.00 96.19 85 ILE A CA 1
ATOM 670 C C . ILE A 1 85 ? -6.184 4.679 5.564 1.00 96.19 85 ILE A C 1
ATOM 672 O O . ILE A 1 85 ? -5.488 4.955 4.591 1.00 96.19 85 ILE A O 1
ATOM 676 N N . SER A 1 86 ? -5.701 4.006 6.613 1.00 96.62 86 SER A N 1
ATOM 677 C CA . SER A 1 86 ? -4.323 3.510 6.636 1.00 96.62 86 SER A CA 1
ATOM 678 C C . SER A 1 86 ? -4.038 2.574 5.466 1.00 96.62 86 SER A C 1
ATOM 680 O O . SER A 1 86 ? -3.042 2.765 4.777 1.00 96.62 86 SER A O 1
ATOM 682 N N . LEU A 1 87 ? -4.927 1.612 5.201 1.00 96.31 87 LEU A N 1
ATOM 683 C CA . LEU A 1 87 ? -4.783 0.689 4.076 1.00 96.31 87 LEU A CA 1
ATOM 684 C C . LEU A 1 87 ? -4.737 1.426 2.730 1.00 96.31 87 LEU A C 1
ATOM 686 O O . LEU A 1 87 ? -3.863 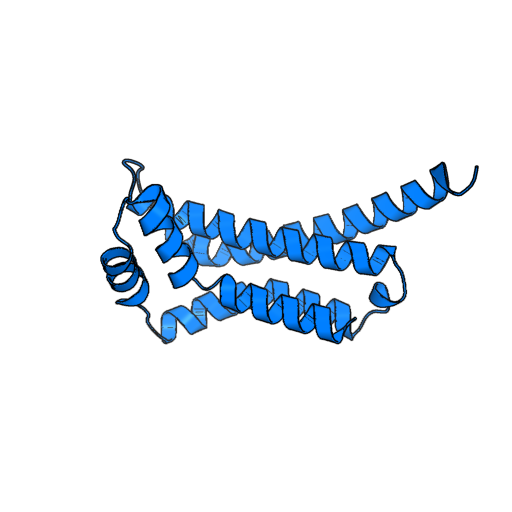1.151 1.913 1.00 96.31 87 LEU A O 1
ATOM 690 N N . LEU A 1 88 ? -5.643 2.380 2.511 1.00 96.38 88 LEU A N 1
ATOM 691 C CA . LEU A 1 88 ? -5.685 3.181 1.289 1.00 96.38 88 LEU A CA 1
ATOM 692 C C . LEU A 1 88 ? -4.387 3.972 1.094 1.00 96.38 88 LEU A C 1
ATOM 694 O O . LEU A 1 88 ? -3.827 3.967 0.001 1.00 96.38 88 LEU A O 1
ATOM 698 N N . VAL A 1 89 ? -3.866 4.593 2.153 1.00 96.50 89 VAL A N 1
ATOM 699 C CA . VAL A 1 89 ? -2.591 5.320 2.090 1.00 96.50 89 VAL A CA 1
ATOM 700 C C . VAL A 1 89 ? -1.421 4.374 1.825 1.00 96.50 89 VAL A C 1
ATOM 702 O O . VAL A 1 89 ? -0.584 4.698 0.988 1.00 96.50 89 VAL A O 1
ATOM 705 N N . SER A 1 90 ? -1.372 3.192 2.451 1.00 95.25 90 SER A N 1
ATOM 706 C CA . SER A 1 90 ? -0.347 2.188 2.134 1.00 95.25 90 SER A CA 1
ATOM 707 C C . SER A 1 90 ? -0.362 1.824 0.650 1.00 95.25 90 SER A C 1
ATOM 709 O O . SER A 1 90 ? 0.691 1.815 0.021 1.00 95.25 90 SER A O 1
ATOM 711 N N . ILE A 1 91 ? -1.548 1.575 0.082 1.00 94.69 91 ILE A N 1
ATOM 712 C CA . ILE A 1 91 ? -1.710 1.222 -1.335 1.00 94.69 91 ILE A CA 1
ATOM 713 C C . ILE A 1 91 ? -1.198 2.343 -2.236 1.00 94.69 91 ILE A C 1
ATOM 715 O O . ILE A 1 91 ? -0.383 2.091 -3.120 1.00 94.69 91 ILE A O 1
ATOM 719 N N . LEU A 1 92 ? -1.646 3.578 -1.996 1.00 94.56 92 LEU A N 1
ATOM 720 C CA . LEU A 1 92 ? -1.277 4.725 -2.823 1.00 94.56 92 LEU A CA 1
ATOM 721 C C . LEU A 1 92 ? 0.220 5.022 -2.759 1.00 94.56 92 LEU A C 1
ATOM 723 O O . LEU A 1 92 ? 0.828 5.269 -3.798 1.00 94.56 92 LEU A O 1
ATOM 727 N N . VAL A 1 93 ? 0.827 4.979 -1.571 1.00 94.38 93 VAL A N 1
ATOM 728 C CA . VAL A 1 93 ? 2.262 5.260 -1.406 1.00 94.38 93 VAL A CA 1
ATOM 729 C C . VAL A 1 93 ? 3.109 4.163 -2.043 1.00 94.38 93 VAL A C 1
ATOM 731 O O . VAL A 1 93 ? 4.080 4.470 -2.724 1.00 94.38 93 VAL A O 1
ATOM 734 N N . ILE A 1 94 ? 2.730 2.893 -1.878 1.00 92.88 94 ILE A N 1
ATOM 735 C CA . ILE A 1 94 ? 3.418 1.778 -2.538 1.00 92.88 94 ILE A CA 1
ATOM 736 C C . ILE A 1 94 ? 3.315 1.927 -4.057 1.00 92.88 94 ILE A C 1
ATOM 738 O O . ILE A 1 94 ? 4.337 1.940 -4.738 1.00 92.88 94 ILE A O 1
ATOM 742 N N . PHE A 1 95 ? 2.102 2.093 -4.587 1.00 91.56 95 PHE A N 1
ATOM 743 C CA . PHE A 1 95 ? 1.879 2.205 -6.026 1.00 91.56 95 PHE A CA 1
ATOM 744 C C . PHE A 1 95 ? 2.652 3.381 -6.634 1.00 91.56 95 PHE A C 1
ATOM 746 O O . PHE A 1 95 ? 3.460 3.182 -7.538 1.00 91.56 95 PHE A O 1
ATOM 753 N N . SER A 1 96 ? 2.465 4.589 -6.092 1.00 91.50 96 SER A N 1
ATOM 754 C CA . SER A 1 96 ? 3.129 5.807 -6.579 1.00 91.50 96 SER A CA 1
ATOM 755 C C . SER A 1 96 ? 4.644 5.785 -6.380 1.00 91.50 96 SER A C 1
ATOM 757 O O . SER A 1 96 ? 5.377 6.260 -7.246 1.00 91.50 96 SER A O 1
ATOM 759 N N . GLY A 1 97 ? 5.131 5.204 -5.281 1.00 90.62 97 GLY A N 1
ATOM 760 C CA . GLY A 1 97 ? 6.556 5.062 -5.012 1.00 90.62 97 GLY A CA 1
ATOM 761 C C . GLY A 1 97 ? 7.230 4.179 -6.054 1.00 90.62 97 GLY A C 1
ATOM 762 O O . GLY A 1 97 ? 8.194 4.599 -6.682 1.00 90.62 97 GLY A O 1
ATOM 763 N N . TYR A 1 98 ? 6.682 2.990 -6.307 1.00 88.56 98 TYR A N 1
ATOM 764 C CA . TYR A 1 98 ? 7.232 2.091 -7.323 1.00 88.56 98 TYR A CA 1
ATOM 765 C C . TYR A 1 98 ? 7.030 2.602 -8.750 1.00 88.56 98 TYR A C 1
ATOM 767 O O . TYR A 1 98 ? 7.920 2.426 -9.580 1.00 88.56 98 TYR A O 1
ATOM 775 N N . TRP A 1 99 ? 5.929 3.306 -9.020 1.00 89.50 99 TRP A N 1
ATOM 776 C CA . TRP A 1 99 ? 5.736 4.015 -10.284 1.00 89.50 99 TRP A CA 1
ATOM 777 C C . TRP A 1 99 ? 6.841 5.047 -10.511 1.00 89.50 99 TRP A C 1
ATOM 779 O O . TRP A 1 99 ? 7.446 5.084 -11.573 1.00 89.50 99 TRP A O 1
ATOM 789 N N . SER A 1 100 ? 7.165 5.849 -9.494 1.00 87.75 100 SER A N 1
ATOM 790 C CA . SER A 1 100 ? 8.214 6.876 -9.584 1.00 87.75 100 SER A CA 1
ATOM 791 C C . SER A 1 100 ? 9.615 6.288 -9.777 1.00 87.75 100 SER A C 1
ATOM 793 O O . SER A 1 100 ? 10.498 6.974 -10.277 1.00 87.75 100 SER A O 1
ATOM 795 N N . ILE A 1 101 ? 9.833 5.028 -9.387 1.00 86.69 101 ILE A N 1
ATOM 796 C CA . ILE A 1 101 ? 11.106 4.337 -9.623 1.00 86.69 101 ILE A CA 1
ATOM 797 C C . ILE A 1 101 ? 11.178 3.776 -11.049 1.00 86.69 101 ILE A C 1
ATOM 799 O O . ILE A 1 101 ? 12.245 3.778 -11.657 1.00 86.69 101 ILE A O 1
ATOM 803 N N . THR A 1 102 ? 10.054 3.293 -11.582 1.00 85.75 102 THR A N 1
ATOM 804 C CA . THR A 1 102 ? 10.010 2.568 -12.860 1.00 85.75 102 THR A CA 1
ATOM 805 C C . THR A 1 102 ? 9.709 3.462 -14.061 1.00 85.75 102 THR A C 1
ATOM 807 O O . THR A 1 102 ? 10.255 3.226 -15.132 1.00 85.75 102 THR A O 1
ATOM 810 N N . ALA A 1 103 ? 8.903 4.514 -13.913 1.00 85.50 103 ALA A N 1
ATOM 811 C CA . ALA A 1 103 ? 8.566 5.429 -15.006 1.00 85.50 103 ALA A CA 1
ATOM 812 C C . ALA A 1 103 ? 9.787 6.102 -15.668 1.00 85.50 103 ALA A C 1
ATOM 814 O O . ALA A 1 103 ? 9.809 6.149 -16.899 1.00 85.50 103 ALA A O 1
ATOM 815 N N . PRO A 1 104 ? 10.833 6.533 -14.928 1.00 85.38 104 PRO A N 1
ATOM 816 C CA . PRO A 1 104 ? 12.033 7.119 -15.529 1.00 85.38 104 PRO A CA 1
ATOM 817 C C . PRO A 1 104 ? 12.797 6.191 -16.482 1.00 85.38 104 PRO A C 1
ATOM 819 O O . PRO A 1 104 ? 13.533 6.673 -17.333 1.00 85.38 104 PRO A O 1
ATOM 822 N N . LEU A 1 105 ? 12.609 4.865 -16.394 1.00 82.19 105 LEU A N 1
ATOM 823 C CA . LEU A 1 105 ? 13.205 3.908 -17.344 1.00 82.19 105 LEU A CA 1
ATOM 824 C C . LEU A 1 105 ? 12.692 4.098 -18.779 1.00 82.19 105 LEU A C 1
ATOM 826 O O . LEU A 1 105 ? 13.326 3.630 -19.722 1.00 82.19 105 LEU A O 1
ATOM 830 N N . TYR A 1 106 ? 11.548 4.764 -18.933 1.00 82.25 106 TYR A N 1
ATOM 831 C CA . TYR A 1 106 ? 10.839 4.935 -20.199 1.00 82.25 106 TYR A CA 1
ATOM 832 C C . TYR A 1 106 ? 10.646 6.408 -20.576 1.00 82.25 106 TYR A C 1
ATOM 834 O O . TYR A 1 106 ? 9.948 6.714 -21.540 1.00 82.25 106 TYR A O 1
ATOM 842 N N . THR A 1 107 ? 11.268 7.330 -19.838 1.00 78.94 107 THR A N 1
ATOM 843 C CA . THR A 1 107 ? 11.284 8.765 -20.147 1.00 78.94 107 THR A CA 1
ATOM 844 C C . THR A 1 107 ? 12.723 9.244 -20.351 1.00 78.94 107 THR A C 1
ATOM 846 O O . THR A 1 107 ? 13.682 8.513 -20.130 1.00 78.94 107 THR A O 1
ATOM 849 N N . ALA A 1 108 ? 12.902 10.492 -20.792 1.00 69.75 108 ALA A N 1
ATOM 850 C CA . ALA A 1 108 ? 14.228 11.099 -20.947 1.00 69.75 108 ALA A CA 1
ATOM 851 C C . ALA A 1 108 ? 14.886 11.499 -19.602 1.00 69.75 108 ALA A C 1
ATOM 853 O O . ALA A 1 108 ? 15.876 12.234 -19.596 1.00 69.75 108 ALA A O 1
ATOM 854 N N . GLU A 1 109 ? 14.329 11.077 -18.462 1.00 71.19 109 GLU A N 1
ATOM 855 C CA . GLU A 1 109 ? 14.839 11.423 -17.135 1.00 71.19 109 GLU A CA 1
ATOM 856 C C . GLU A 1 109 ? 16.075 10.590 -16.764 1.00 71.19 109 GLU A C 1
ATOM 858 O O . GLU A 1 109 ? 16.172 9.397 -17.045 1.00 71.19 109 GLU A O 1
ATOM 863 N N . GLN A 1 110 ? 17.049 11.221 -16.103 1.00 59.47 110 GLN A N 1
ATOM 864 C CA . GLN A 1 110 ? 18.249 10.526 -15.638 1.00 59.47 110 GLN A CA 1
ATOM 865 C C . GLN A 1 110 ? 17.926 9.590 -14.469 1.00 59.47 110 GLN A C 1
ATOM 867 O O . GLN A 1 110 ? 17.505 10.024 -13.396 1.00 59.47 110 GLN A O 1
ATOM 872 N N . ILE A 1 111 ? 18.214 8.303 -14.649 1.00 63.09 111 ILE A N 1
ATOM 873 C CA . ILE A 1 111 ? 18.114 7.295 -13.592 1.00 63.09 111 ILE A CA 1
ATOM 874 C C . ILE A 1 111 ? 19.315 7.453 -12.651 1.00 63.09 111 ILE A C 1
ATOM 876 O O . ILE A 1 111 ? 20.451 7.134 -13.002 1.00 63.09 111 ILE A O 1
ATOM 880 N N . SER A 1 112 ? 19.072 7.944 -11.436 1.00 59.81 112 SER A N 1
ATOM 881 C CA . SER A 1 112 ? 20.099 7.992 -10.390 1.00 59.81 112 SER A CA 1
ATOM 882 C C . SER A 1 112 ? 20.389 6.590 -9.844 1.00 59.81 112 SER A C 1
ATOM 884 O O . SER A 1 112 ? 19.468 5.803 -9.626 1.00 59.81 112 SER A O 1
ATOM 886 N N . SER A 1 113 ? 21.647 6.288 -9.517 1.00 56.75 113 SER A N 1
ATOM 887 C CA . SER A 1 113 ? 22.064 5.034 -8.866 1.00 56.75 113 SER A CA 1
ATOM 888 C C . SER A 1 113 ? 21.445 4.823 -7.472 1.00 56.75 113 SER A C 1
ATOM 890 O O . SER A 1 113 ? 21.401 3.697 -6.979 1.00 56.75 113 SER A O 1
ATOM 892 N N . THR A 1 114 ? 20.888 5.870 -6.851 1.00 62.88 114 THR A N 1
ATOM 893 C CA . THR A 1 114 ? 20.082 5.775 -5.619 1.00 62.88 114 THR A CA 1
ATOM 894 C C . THR A 1 114 ? 18.671 5.210 -5.821 1.00 62.88 114 THR A C 1
ATOM 896 O O . THR A 1 114 ? 18.027 4.854 -4.836 1.00 62.88 114 THR A O 1
ATOM 899 N N . SER A 1 115 ? 18.187 5.067 -7.059 1.00 64.44 115 SER A N 1
ATOM 900 C CA . SER A 1 115 ? 16.848 4.529 -7.364 1.00 64.44 115 SER A CA 1
ATOM 901 C C . SER A 1 115 ? 16.636 3.087 -6.883 1.00 64.44 115 SER A C 1
ATOM 903 O O . SER A 1 115 ? 15.531 2.735 -6.474 1.00 64.44 115 SER A O 1
ATOM 905 N N . ALA A 1 116 ? 17.695 2.270 -6.832 1.00 69.06 116 ALA A N 1
ATOM 906 C CA . ALA A 1 116 ? 17.625 0.897 -6.330 1.00 69.06 116 ALA A CA 1
ATOM 907 C C . ALA A 1 116 ? 17.283 0.830 -4.827 1.00 69.06 116 ALA A C 1
ATOM 909 O O . ALA A 1 116 ? 16.511 -0.025 -4.396 1.00 69.06 116 ALA A O 1
ATOM 910 N N . LEU A 1 117 ? 17.791 1.772 -4.021 1.00 78.12 117 LEU A N 1
ATOM 911 C CA . LEU A 1 117 ? 17.469 1.853 -2.589 1.00 78.12 117 LEU A CA 1
ATOM 912 C C . LEU A 1 117 ? 15.996 2.209 -2.353 1.00 78.12 117 LEU A C 1
ATOM 914 O O . LEU A 1 117 ? 15.404 1.788 -1.355 1.00 78.12 117 LEU A O 1
ATOM 918 N N . SER A 1 118 ? 15.378 2.942 -3.279 1.00 82.31 118 SER A N 1
ATOM 919 C CA . SER A 1 118 ? 13.973 3.331 -3.183 1.00 82.31 118 SER A CA 1
ATOM 920 C C . SER A 1 118 ? 13.032 2.122 -3.144 1.00 82.31 118 SER A C 1
ATOM 922 O O . SER A 1 118 ? 11.988 2.208 -2.500 1.00 82.31 118 SER A O 1
ATOM 924 N N . TYR A 1 119 ? 13.414 0.968 -3.713 1.00 81.56 119 TYR A N 1
ATOM 925 C CA . TYR A 1 119 ? 12.599 -0.251 -3.626 1.00 81.56 119 TYR A CA 1
ATOM 926 C C . TYR A 1 119 ? 12.397 -0.741 -2.182 1.00 81.56 119 TYR A C 1
ATOM 928 O O . TYR A 1 119 ? 11.367 -1.350 -1.886 1.00 81.56 119 TYR A O 1
ATOM 936 N N . ILE A 1 120 ? 13.342 -0.437 -1.285 1.00 85.25 120 ILE A N 1
ATOM 937 C CA . ILE A 1 120 ? 13.293 -0.777 0.145 1.00 85.25 120 ILE A CA 1
ATOM 938 C C . ILE A 1 120 ? 12.621 0.345 0.948 1.00 85.25 120 ILE A C 1
ATOM 940 O O . ILE A 1 120 ? 11.816 0.082 1.844 1.00 85.25 120 ILE A O 1
ATOM 944 N N . PHE A 1 121 ? 12.923 1.609 0.634 1.00 88.12 121 PHE A N 1
ATOM 945 C CA . PHE A 1 121 ? 12.397 2.749 1.390 1.00 88.12 121 PHE A CA 1
ATOM 946 C C . PHE A 1 121 ? 10.921 3.050 1.110 1.00 88.12 121 PHE A C 1
ATOM 948 O O . PHE A 1 121 ? 10.242 3.552 2.005 1.00 88.12 121 PHE A O 1
ATOM 955 N N . VAL A 1 122 ? 10.393 2.719 -0.074 1.00 91.44 122 VAL A N 1
ATOM 956 C CA . VAL A 1 122 ? 8.973 2.939 -0.405 1.00 91.44 122 VAL A CA 1
ATOM 957 C C . VAL A 1 122 ? 8.037 2.210 0.574 1.00 91.44 122 VAL A C 1
ATOM 959 O O . VAL A 1 122 ? 7.184 2.879 1.162 1.00 91.44 122 VAL A O 1
ATOM 962 N N . PRO A 1 123 ? 8.193 0.899 0.854 1.00 90.44 123 PRO A N 1
ATOM 963 C CA . PRO A 1 123 ? 7.393 0.219 1.875 1.00 90.44 123 PRO A CA 1
ATOM 964 C C . PRO A 1 123 ? 7.535 0.804 3.286 1.00 90.44 123 PRO A C 1
ATOM 966 O O . PRO A 1 123 ? 6.551 0.876 4.024 1.00 90.44 123 PRO A O 1
ATOM 969 N N . ILE A 1 124 ? 8.733 1.261 3.665 1.00 90.75 124 ILE A N 1
ATOM 970 C CA . ILE A 1 124 ? 8.983 1.888 4.975 1.00 90.75 124 ILE A CA 1
ATOM 971 C C . ILE A 1 124 ? 8.243 3.230 5.075 1.00 90.75 124 ILE A C 1
ATOM 973 O O . ILE A 1 124 ? 7.559 3.500 6.065 1.00 90.75 124 ILE A O 1
ATOM 977 N N . GLY A 1 125 ? 8.324 4.055 4.030 1.00 92.19 125 GLY A N 1
ATOM 978 C CA . GLY A 1 125 ? 7.579 5.307 3.927 1.00 92.19 125 GLY A CA 1
ATOM 979 C C . GLY A 1 125 ? 6.068 5.075 3.929 1.00 92.19 125 GLY A C 1
ATOM 980 O O . GLY A 1 125 ? 5.338 5.765 4.640 1.00 92.19 125 GLY A O 1
ATOM 981 N N . ALA A 1 126 ? 5.596 4.051 3.212 1.00 93.56 126 ALA A N 1
ATOM 982 C CA . ALA A 1 126 ? 4.193 3.650 3.200 1.00 93.56 126 ALA A CA 1
ATOM 983 C C . ALA A 1 126 ? 3.700 3.250 4.592 1.00 93.56 126 ALA A C 1
ATOM 985 O O . ALA A 1 126 ? 2.608 3.655 4.992 1.00 93.56 126 ALA A O 1
ATOM 986 N N . LEU A 1 127 ? 4.508 2.511 5.360 1.00 93.62 127 LEU A N 1
ATOM 987 C CA . LEU A 1 127 ? 4.197 2.201 6.751 1.00 93.62 127 LEU A CA 1
ATOM 988 C C . LEU A 1 127 ? 4.036 3.486 7.569 1.00 93.62 127 LEU A C 1
ATOM 990 O O . LEU A 1 127 ? 2.980 3.696 8.164 1.00 93.62 127 LEU A O 1
ATOM 994 N N . PHE A 1 128 ? 5.040 4.362 7.565 1.00 94.56 128 PHE A N 1
ATOM 995 C CA . PHE A 1 128 ? 5.010 5.589 8.362 1.00 94.56 128 PHE A CA 1
ATOM 996 C C . PHE A 1 128 ? 3.801 6.473 8.021 1.00 94.56 128 PHE A C 1
ATOM 998 O O . PHE A 1 128 ? 3.032 6.860 8.904 1.00 94.56 128 PHE A O 1
ATOM 1005 N N . LEU A 1 129 ? 3.577 6.732 6.731 1.00 94.94 129 LEU A N 1
ATOM 1006 C CA . LEU A 1 129 ? 2.464 7.560 6.266 1.00 94.94 129 LEU A CA 1
ATOM 1007 C C . LEU A 1 129 ? 1.105 6.917 6.556 1.00 94.94 129 LEU A C 1
ATOM 1009 O O . LEU A 1 129 ? 0.178 7.616 6.965 1.00 94.94 129 LEU A O 1
ATOM 1013 N N . SER A 1 130 ? 0.979 5.595 6.417 1.00 94.94 130 SER A N 1
ATOM 1014 C CA . SER A 1 130 ? -0.268 4.885 6.728 1.00 94.94 130 SER A CA 1
ATOM 1015 C C . SER A 1 130 ? -0.634 4.947 8.210 1.00 94.94 130 SER A C 1
ATOM 1017 O O . SER A 1 130 ? -1.809 5.125 8.545 1.00 94.94 130 SER A O 1
ATOM 1019 N N . VAL A 1 131 ? 0.355 4.868 9.107 1.00 93.69 131 VAL A N 1
ATOM 1020 C CA . VAL A 1 131 ? 0.147 5.021 10.553 1.00 93.69 131 VAL A CA 1
ATOM 1021 C C . VAL A 1 131 ? -0.298 6.446 10.866 1.00 93.69 131 VAL A C 1
ATOM 1023 O O . VAL A 1 131 ? -1.319 6.632 11.529 1.00 93.69 131 VAL A O 1
ATOM 1026 N N . CYS A 1 132 ? 0.403 7.452 10.335 1.00 95.75 132 CYS A N 1
ATOM 1027 C CA . CYS A 1 132 ? 0.038 8.859 10.501 1.00 95.75 132 CYS A CA 1
ATOM 1028 C C . CYS A 1 132 ? -1.384 9.144 9.997 1.00 95.75 132 CYS A C 1
ATOM 1030 O O . CYS A 1 132 ? -2.172 9.780 10.697 1.00 95.75 132 CYS A O 1
ATOM 1032 N N . ALA A 1 133 ? -1.751 8.617 8.828 1.00 94.88 133 ALA A N 1
ATOM 1033 C CA . ALA A 1 133 ? -3.088 8.768 8.263 1.00 94.88 133 ALA A CA 1
ATOM 1034 C C . ALA A 1 133 ? -4.166 8.060 9.100 1.00 94.88 133 ALA A C 1
ATOM 1036 O O . ALA A 1 133 ? -5.252 8.606 9.314 1.00 94.88 133 ALA A O 1
ATOM 1037 N N . GLY A 1 134 ? -3.870 6.872 9.630 1.00 94.06 134 GLY A N 1
ATOM 1038 C CA . GLY A 1 134 ? -4.763 6.143 10.530 1.00 94.06 134 GLY A CA 1
ATOM 1039 C C . GLY A 1 134 ? -5.023 6.901 11.825 1.00 94.06 134 GLY A C 1
ATOM 1040 O O . GLY A 1 134 ? -6.175 7.118 12.205 1.00 94.06 134 GLY A O 1
ATOM 1041 N N . VAL A 1 135 ? -3.960 7.352 12.490 1.00 94.12 135 VAL A N 1
ATOM 1042 C CA . VAL A 1 135 ? -4.061 8.135 13.728 1.00 94.12 135 VAL A CA 1
ATOM 1043 C C . VAL A 1 135 ? -4.776 9.460 13.465 1.00 94.12 135 VAL A C 1
ATOM 1045 O O . VAL A 1 135 ? -5.721 9.800 14.180 1.00 94.12 135 VAL A O 1
ATOM 1048 N N . GLY A 1 136 ? -4.385 10.179 12.411 1.00 94.38 136 GLY A N 1
ATOM 1049 C CA . GLY A 1 136 ? -4.989 11.451 12.021 1.00 94.38 136 GLY A CA 1
ATOM 1050 C C . GLY A 1 136 ? -6.484 11.319 11.739 1.00 94.38 136 GLY A C 1
ATOM 1051 O O . GLY A 1 136 ? -7.288 12.047 12.319 1.00 94.38 136 GLY A O 1
ATOM 1052 N N . SER A 1 137 ? -6.885 10.335 10.931 1.00 94.75 137 SER A N 1
ATOM 1053 C CA . SER A 1 137 ? -8.299 10.083 10.628 1.00 94.75 137 SER A CA 1
ATOM 1054 C C . SER A 1 137 ? -9.104 9.681 11.865 1.00 94.75 137 SER A C 1
ATOM 1056 O O . SER A 1 137 ? -10.222 10.162 12.043 1.00 94.75 137 SER A O 1
ATOM 1058 N N . TYR A 1 138 ? -8.539 8.878 12.772 1.00 93.88 138 TYR A N 1
ATOM 1059 C CA . TYR A 1 138 ? -9.194 8.536 14.036 1.00 93.88 138 TYR A CA 1
ATOM 1060 C C . TYR A 1 138 ? -9.447 9.776 14.908 1.00 93.88 138 TYR A C 1
ATOM 1062 O O . TYR A 1 138 ? -10.537 9.938 15.469 1.00 93.88 138 TYR A O 1
ATOM 1070 N N . LEU A 1 139 ? -8.449 10.659 15.026 1.00 93.75 139 LEU A N 1
ATOM 1071 C CA . LEU A 1 139 ? -8.553 11.898 15.799 1.00 93.75 139 LEU A CA 1
ATOM 1072 C C . LEU A 1 139 ? -9.552 12.874 15.173 1.00 93.75 139 LEU A C 1
ATOM 1074 O O . LEU A 1 139 ? -10.407 13.390 15.892 1.00 93.75 139 LEU A O 1
ATOM 1078 N N . LEU A 1 140 ? -9.507 13.068 13.853 1.00 92.44 140 LEU A N 1
ATOM 1079 C CA . LEU A 1 140 ? -10.461 13.906 13.123 1.00 92.44 140 LEU A CA 1
ATOM 1080 C C . LEU A 1 140 ? -11.894 13.410 13.305 1.00 92.44 140 LEU A C 1
ATOM 1082 O O . LEU A 1 140 ? -12.780 14.197 13.630 1.00 92.44 140 LEU A O 1
ATOM 1086 N N . PHE A 1 141 ? -12.115 12.097 13.198 1.00 91.06 141 PHE A N 1
ATOM 1087 C CA . PHE A 1 141 ? -13.431 11.508 13.425 1.00 91.06 141 PHE A CA 1
ATOM 1088 C C . PHE A 1 141 ? -13.918 11.765 14.858 1.00 91.06 141 PHE A C 1
ATOM 1090 O O . PHE A 1 141 ? -15.072 12.123 15.084 1.00 91.06 141 PHE A O 1
ATOM 1097 N N . LYS A 1 142 ? -13.028 11.632 15.850 1.00 88.56 142 LYS A N 1
ATOM 1098 C CA . LYS A 1 142 ? -13.346 11.909 17.258 1.00 88.56 142 LYS A CA 1
ATOM 1099 C C . LYS A 1 142 ? -13.685 13.385 17.500 1.00 88.56 142 LYS A C 1
ATOM 1101 O O . LYS A 1 142 ? -14.570 13.667 18.306 1.00 88.56 142 LYS A O 1
ATOM 1106 N N . VAL A 1 143 ? -12.986 14.314 16.845 1.00 90.44 143 VAL A N 1
ATOM 1107 C CA . VAL A 1 143 ? -13.286 15.755 16.913 1.00 90.44 143 VAL A CA 1
ATOM 1108 C C . VAL A 1 143 ? -14.639 16.038 16.269 1.00 90.44 143 VAL A C 1
ATOM 1110 O O . VAL A 1 143 ? -15.475 16.677 16.901 1.00 90.44 143 VAL A O 1
ATOM 1113 N N . TYR A 1 144 ? -14.893 15.484 15.083 1.00 89.00 144 TYR A N 1
ATOM 1114 C CA . TYR A 1 144 ? -16.171 15.612 14.388 1.00 89.00 144 TYR A CA 1
ATOM 1115 C C . TYR A 1 144 ? -17.348 15.157 15.262 1.00 89.00 144 TYR A C 1
ATOM 1117 O O . TYR A 1 144 ? -18.305 15.904 15.442 1.00 89.00 144 TYR A O 1
ATOM 1125 N N . GLU A 1 145 ? -17.254 13.983 15.898 1.00 87.69 145 GLU A N 1
ATOM 1126 C CA . GLU A 1 145 ? -18.306 13.511 16.809 1.00 87.69 145 GLU A CA 1
ATOM 1127 C C . GLU A 1 145 ? -18.511 14.436 18.014 1.00 87.69 145 GLU A C 1
ATOM 1129 O O . GLU A 1 145 ? -19.641 14.631 18.450 1.00 87.69 145 GLU A O 1
ATOM 1134 N N . ARG A 1 146 ? -17.443 15.022 18.566 1.00 85.94 146 ARG A N 1
ATOM 1135 C CA . ARG A 1 146 ? -17.565 15.932 19.715 1.00 85.94 146 ARG A CA 1
ATOM 1136 C C . ARG A 1 146 ? -18.173 17.282 19.356 1.00 85.94 146 ARG A C 1
ATOM 1138 O O . ARG A 1 146 ? -18.873 17.833 20.197 1.00 85.94 146 ARG A O 1
ATOM 1145 N N . VAL A 1 147 ? -17.861 17.812 18.177 1.00 86.62 147 VAL A N 1
ATOM 1146 C CA . VAL A 1 147 ? -18.289 19.151 17.748 1.00 86.62 147 VAL A CA 1
ATOM 1147 C C . VAL A 1 147 ? -19.690 19.110 17.145 1.00 86.62 147 VAL A C 1
ATOM 1149 O O . VAL A 1 147 ? -20.515 19.946 17.485 1.00 86.62 147 VAL A O 1
ATOM 1152 N N . PHE A 1 148 ? -19.978 18.119 16.297 1.00 75.56 148 PHE A N 1
ATOM 1153 C CA . PHE A 1 148 ? -21.198 18.109 15.485 1.00 75.56 148 PHE A CA 1
ATOM 1154 C C . PHE A 1 148 ? -22.304 17.180 15.995 1.00 75.56 148 PHE A C 1
ATOM 1156 O O . PHE A 1 148 ? -23.459 17.433 15.688 1.00 75.56 148 PHE A O 1
ATOM 1163 N N . LYS A 1 149 ? -22.007 16.130 16.781 1.00 64.25 149 LYS A N 1
ATOM 1164 C CA . LYS A 1 149 ? -23.055 15.261 17.376 1.00 64.25 149 LYS A CA 1
ATOM 1165 C C . LYS A 1 149 ? -23.470 15.664 18.799 1.00 64.25 149 LYS A C 1
ATOM 1167 O O . LYS A 1 149 ? -24.208 14.928 19.447 1.00 64.25 149 LYS A O 1
ATOM 1172 N N . ARG A 1 150 ? -22.947 16.775 19.325 1.00 53.88 150 ARG A N 1
ATOM 1173 C CA . ARG A 1 150 ? -23.386 17.367 20.605 1.00 53.88 150 ARG A CA 1
ATOM 1174 C C . ARG A 1 150 ? -24.337 18.564 20.426 1.00 53.88 150 ARG A C 1
ATOM 1176 O O . ARG A 1 150 ? -24.719 19.141 21.439 1.00 53.88 150 ARG A O 1
ATOM 1183 N N . ALA A 1 151 ? -24.690 18.914 19.189 1.00 44.16 151 ALA A N 1
ATOM 1184 C CA . ALA A 1 151 ? -25.787 19.822 18.847 1.00 44.16 151 ALA A CA 1
ATOM 1185 C C . ALA A 1 151 ? -27.018 18.994 18.457 1.00 44.16 151 ALA A C 1
ATOM 1187 O O . ALA A 1 151 ? -28.139 19.448 18.764 1.00 44.16 151 ALA A O 1
#